Protein AF-A0ABD1FHQ9-F1 (afdb_monomer)

Radius of gyration: 30.84 Å; Cα contacts (8 Å, |Δi|>4): 33; chains: 1; bounding box: 65×73×72 Å

InterPro domains:
  IPR007146 Sas10/Utp3/C1D [PF04000] (11-90)
  IPR011082 Exosome-associated factor Rrp47/DNA strand repair C1D [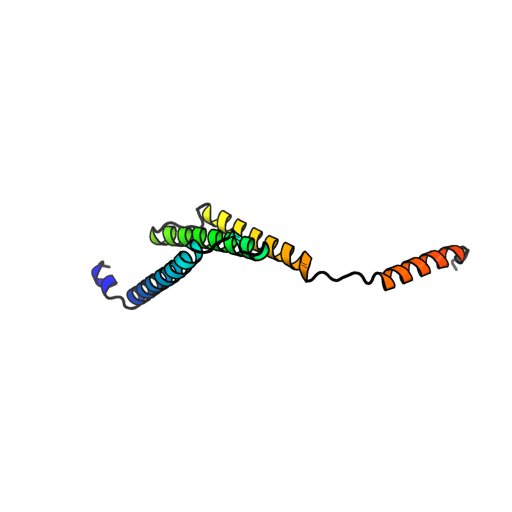PTHR15341] (10-129)

pLDDT: mean 87.15, std 12.51, range [53.62, 97.81]

Structure (mmCIF, N/CA/C/O backbone):
data_AF-A0ABD1FHQ9-F1
#
_entry.id   AF-A0ABD1FHQ9-F1
#
loop_
_atom_site.group_PDB
_atom_site.id
_atom_site.type_symbol
_atom_site.label_atom_id
_atom_site.label_alt_id
_atom_site.label_comp_id
_atom_site.label_asym_id
_atom_site.label_entity_id
_atom_site.label_seq_id
_atom_site.pdbx_PDB_ins_code
_atom_site.Cartn_x
_atom_site.Cartn_y
_atom_site.Cartn_z
_atom_site.occupancy
_atom_site.B_iso_or_equiv
_atom_site.auth_seq_id
_atom_site.auth_comp_id
_atom_site.auth_asym_id
_atom_site.auth_atom_id
_atom_site.pdbx_PDB_model_num
ATOM 1 N N . MET A 1 1 ? -23.651 -8.570 29.879 1.00 54.91 1 MET A N 1
ATOM 2 C CA . MET A 1 1 ? -22.590 -7.558 29.774 1.00 54.91 1 MET A CA 1
ATOM 3 C C . MET A 1 1 ? -23.250 -6.311 29.234 1.00 54.91 1 MET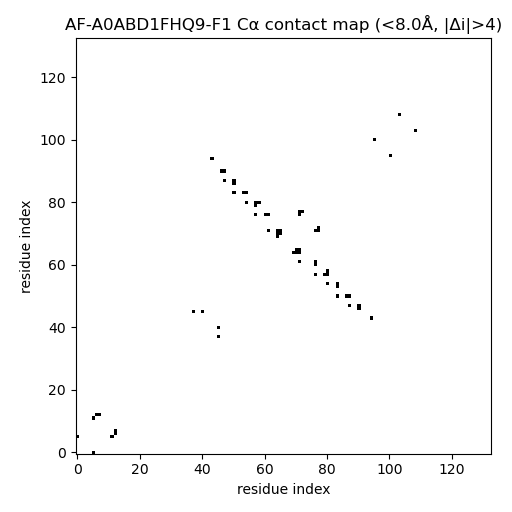 A C 1
ATOM 5 O O . MET A 1 1 ? -23.646 -6.291 28.071 1.00 54.91 1 MET A O 1
ATOM 9 N N . GLU A 1 2 ? -23.541 -5.364 30.117 1.00 62.31 2 GLU A N 1
ATOM 10 C CA . GLU A 1 2 ? -24.234 -4.131 29.739 1.00 62.31 2 GLU A CA 1
ATOM 11 C C . GLU A 1 2 ? -23.263 -3.210 28.990 1.00 62.31 2 GLU A C 1
ATOM 13 O O . GLU A 1 2 ? -22.081 -3.155 29.316 1.00 62.31 2 GLU A O 1
ATOM 18 N N . LEU A 1 3 ? -23.739 -2.464 27.986 1.00 67.62 3 LEU A N 1
ATOM 19 C CA . LEU A 1 3 ? -22.910 -1.532 27.195 1.00 67.62 3 LEU A CA 1
ATOM 20 C C . LEU A 1 3 ? -22.130 -0.521 28.064 1.00 67.62 3 LEU A C 1
ATOM 22 O O . LEU A 1 3 ? -21.064 -0.072 27.655 1.00 67.62 3 LEU A O 1
ATOM 26 N N . LYS A 1 4 ? -22.627 -0.224 29.273 1.00 67.81 4 LYS A N 1
ATOM 27 C CA . LYS A 1 4 ? -21.951 0.592 30.294 1.00 67.81 4 LYS A CA 1
ATOM 28 C C . LYS A 1 4 ? -20.688 -0.050 30.871 1.00 67.81 4 LYS A C 1
ATOM 30 O O . LYS A 1 4 ? -19.736 0.656 31.159 1.00 67.81 4 LYS A O 1
ATOM 35 N N . GLU A 1 5 ? -20.647 -1.372 31.013 1.00 70.94 5 GLU A N 1
ATOM 36 C CA . GLU A 1 5 ? -19.461 -2.080 31.520 1.00 70.94 5 GLU A CA 1
ATOM 37 C C . GLU A 1 5 ? -18.320 -2.061 30.489 1.00 70.94 5 GLU A C 1
ATOM 39 O O . GLU A 1 5 ? -17.148 -2.013 30.852 1.00 70.94 5 GLU A O 1
ATOM 44 N N . LEU A 1 6 ? -18.661 -2.039 29.192 1.00 71.88 6 LEU A N 1
ATOM 45 C CA . LEU A 1 6 ? -17.696 -1.860 28.100 1.00 71.88 6 LEU A CA 1
ATOM 46 C C . LEU A 1 6 ? -17.161 -0.428 28.012 1.00 71.88 6 LEU A C 1
ATOM 48 O O . LEU A 1 6 ? -16.054 -0.222 27.513 1.00 71.88 6 LEU A O 1
ATOM 52 N N . GLU A 1 7 ? -17.948 0.555 28.455 1.00 73.69 7 GLU A N 1
ATOM 53 C CA . GLU A 1 7 ? -17.568 1.964 28.407 1.00 73.69 7 GLU A CA 1
ATOM 54 C C . GLU A 1 7 ? -16.361 2.254 29.292 1.00 73.69 7 GLU A C 1
ATOM 56 O O . GLU A 1 7 ? -15.617 3.170 28.974 1.00 73.69 7 GLU A O 1
ATOM 61 N N . ASP A 1 8 ? -16.105 1.460 30.334 1.00 82.25 8 ASP A N 1
ATOM 62 C CA . ASP A 1 8 ? -14.956 1.627 31.229 1.00 82.25 8 ASP A CA 1
ATOM 63 C C . ASP A 1 8 ? -13.792 0.670 30.972 1.00 82.25 8 ASP A C 1
ATOM 65 O O . ASP A 1 8 ? -12.741 0.779 31.611 1.00 82.25 8 ASP A O 1
ATOM 69 N N . ASP A 1 9 ? -13.907 -0.193 29.965 1.00 91.88 9 ASP A N 1
ATOM 70 C CA . ASP A 1 9 ? -12.824 -1.089 29.583 1.00 91.88 9 ASP A CA 1
ATOM 71 C C . ASP A 1 9 ? -11.653 -0.299 28.968 1.00 91.88 9 ASP A C 1
ATOM 73 O O 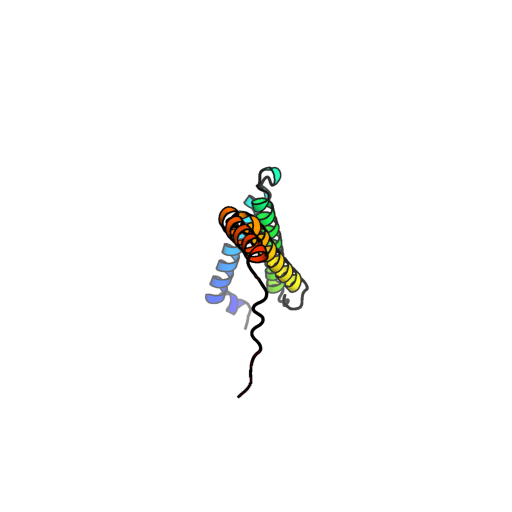. ASP A 1 9 ? -11.698 0.219 27.843 1.00 91.88 9 ASP A O 1
ATOM 77 N N . LYS A 1 10 ? -10.555 -0.230 29.725 1.00 91.44 10 LYS A N 1
ATOM 78 C CA . LYS A 1 10 ? -9.320 0.446 29.322 1.00 91.44 10 LYS A CA 1
ATOM 79 C C . LYS A 1 10 ? -8.731 -0.129 28.028 1.00 91.44 10 LYS A C 1
ATOM 81 O O . LYS A 1 10 ? -8.275 0.638 27.181 1.00 91.44 10 LYS A O 1
ATOM 86 N N . ALA A 1 11 ? -8.757 -1.448 27.845 1.00 91.81 11 ALA A N 1
ATOM 87 C CA . ALA A 1 11 ? -8.190 -2.092 26.665 1.00 91.81 11 ALA A CA 1
ATOM 88 C C . ALA A 1 11 ? -9.002 -1.769 25.401 1.00 91.81 11 ALA A C 1
ATOM 90 O O . ALA A 1 11 ? -8.434 -1.601 24.317 1.00 91.81 11 ALA A O 1
ATOM 91 N N . ILE A 1 12 ? -10.327 -1.644 25.526 1.00 90.19 12 ILE A N 1
ATOM 92 C CA . ILE A 1 12 ? -11.192 -1.204 24.424 1.00 90.19 12 ILE A CA 1
ATOM 93 C C . ILE A 1 12 ? -10.931 0.271 24.094 1.00 90.19 12 ILE A C 1
ATOM 95 O O . ILE A 1 12 ? -10.734 0.596 22.918 1.00 90.19 12 ILE A O 1
ATOM 99 N N . LYS A 1 13 ? -10.849 1.151 25.105 1.00 91.12 13 LYS A N 1
ATOM 100 C CA . LYS A 1 13 ? -10.523 2.579 24.916 1.00 91.12 13 LYS A CA 1
ATOM 101 C C . LYS A 1 13 ? -9.206 2.771 24.165 1.00 91.12 13 LYS A C 1
ATOM 103 O O . LYS A 1 13 ? -9.160 3.525 23.194 1.00 91.12 13 LYS A O 1
ATOM 108 N N . GLU A 1 14 ? -8.155 2.059 24.566 1.00 94.19 14 GLU A N 1
ATOM 109 C CA . GLU A 1 14 ? -6.839 2.138 23.921 1.00 94.19 14 GLU A CA 1
ATOM 110 C C . GLU A 1 14 ? -6.887 1.689 22.454 1.00 94.19 14 GLU A C 1
ATOM 112 O O . GLU A 1 14 ? -6.365 2.376 21.573 1.00 94.19 14 GLU A O 1
ATOM 117 N N . LYS A 1 15 ? -7.567 0.575 22.151 1.00 92.50 15 LYS A N 1
ATOM 118 C CA . LYS A 1 15 ? -7.732 0.104 20.765 1.00 92.50 15 LYS A CA 1
ATOM 119 C C . LYS A 1 15 ? -8.494 1.111 19.904 1.00 92.50 15 LYS A C 1
ATOM 121 O O . LYS A 1 15 ? -8.079 1.376 18.776 1.00 92.50 15 LYS A O 1
ATOM 126 N N . LEU A 1 16 ? -9.577 1.689 20.422 1.00 92.06 16 LEU A N 1
ATOM 127 C CA . LEU A 1 16 ? -10.362 2.700 19.709 1.00 92.06 16 LEU A CA 1
ATOM 128 C C . LEU A 1 16 ? -9.555 3.973 19.451 1.00 92.06 16 LEU A C 1
ATOM 130 O O . LEU A 1 16 ? -9.618 4.525 18.350 1.00 92.06 16 LEU A O 1
ATOM 134 N N . GLN A 1 17 ? -8.766 4.411 20.433 1.00 95.12 17 GLN A N 1
ATOM 135 C CA . GLN A 1 17 ? -7.892 5.567 20.279 1.00 95.12 17 GLN A CA 1
ATOM 136 C C . GLN A 1 17 ? -6.825 5.313 19.206 1.00 95.12 17 GLN A C 1
ATOM 138 O O . GLN A 1 17 ? -6.665 6.126 18.296 1.00 95.12 17 GLN A O 1
ATOM 143 N N . ASN A 1 18 ? -6.198 4.135 19.217 1.00 95.75 18 ASN A N 1
ATOM 144 C CA . ASN A 1 18 ? -5.233 3.736 18.191 1.00 95.75 18 ASN A CA 1
ATOM 145 C C . ASN A 1 18 ? -5.844 3.714 16.782 1.00 95.75 18 ASN A C 1
ATOM 147 O O . ASN A 1 18 ? -5.213 4.175 15.826 1.00 95.75 18 ASN A O 1
ATOM 151 N N . VAL A 1 19 ? -7.073 3.205 16.635 1.00 94.06 19 VAL A N 1
ATOM 152 C CA . VAL A 1 19 ? -7.789 3.219 15.349 1.00 94.06 19 VAL A CA 1
ATOM 153 C C . VAL A 1 19 ? -8.061 4.655 14.907 1.00 94.06 19 VAL A C 1
ATOM 155 O O . VAL A 1 19 ? -7.756 4.998 13.766 1.00 94.06 19 VAL A O 1
ATOM 158 N N . ARG A 1 20 ? -8.564 5.515 15.801 1.00 94.94 20 ARG A N 1
ATOM 159 C CA . ARG A 1 20 ? -8.828 6.931 15.507 1.00 94.94 20 ARG A CA 1
ATOM 160 C C . ARG A 1 20 ? -7.565 7.657 15.041 1.00 94.94 20 ARG A C 1
ATOM 162 O O . ARG A 1 20 ? -7.602 8.359 14.032 1.00 94.94 20 ARG A O 1
ATOM 169 N N . ASP A 1 21 ? -6.452 7.469 15.739 1.00 97.44 21 ASP A N 1
ATOM 170 C CA . ASP A 1 21 ? -5.189 8.124 15.392 1.00 97.44 21 ASP A CA 1
ATOM 171 C C . ASP A 1 21 ? -4.609 7.591 14.079 1.00 97.44 21 ASP A C 1
ATOM 173 O O . ASP A 1 21 ? -4.050 8.352 13.287 1.00 97.44 21 ASP A O 1
ATOM 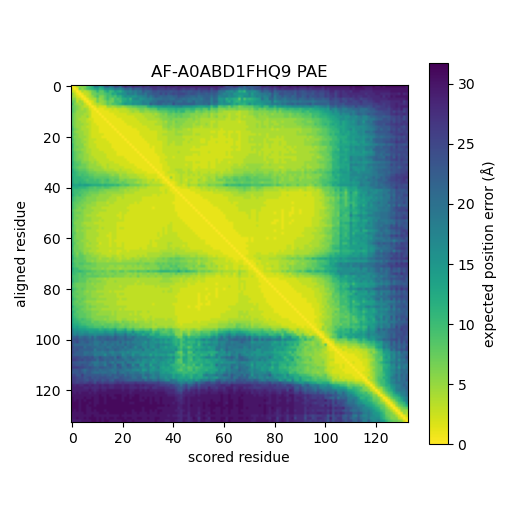177 N N . SER A 1 22 ? -4.790 6.299 13.803 1.00 95.69 22 SER A N 1
ATOM 178 C CA . SER A 1 22 ? -4.392 5.696 12.527 1.00 95.69 22 SER A CA 1
ATOM 179 C C . SER A 1 22 ? -5.215 6.241 11.359 1.00 95.69 22 SER A C 1
ATOM 181 O O . SER A 1 22 ? -4.642 6.586 10.328 1.00 95.69 22 SER A O 1
ATOM 183 N N . VAL A 1 23 ? -6.534 6.390 11.526 1.00 95.62 23 VAL A N 1
ATOM 184 C CA . VAL A 1 23 ? -7.416 6.979 10.504 1.00 95.62 23 VAL A CA 1
ATOM 185 C C . VAL A 1 23 ? -7.002 8.416 10.189 1.00 95.62 23 VAL A C 1
ATOM 187 O O . VAL A 1 23 ? -6.809 8.735 9.020 1.00 95.62 23 VAL A O 1
ATOM 190 N N . ARG A 1 24 ? -6.738 9.247 11.206 1.00 96.88 24 ARG A N 1
ATOM 191 C CA . ARG A 1 24 ? -6.250 10.628 11.010 1.00 96.88 24 ARG A CA 1
ATOM 192 C C . ARG A 1 24 ? -4.940 10.690 10.223 1.00 96.88 24 ARG A C 1
ATOM 194 O O . ARG A 1 24 ? -4.767 11.538 9.352 1.00 96.88 24 ARG A O 1
ATOM 201 N N . LYS A 1 25 ? -3.996 9.787 10.513 1.00 96.44 25 LYS A N 1
ATOM 202 C CA . LYS A 1 25 ? -2.731 9.698 9.763 1.00 96.44 25 LYS A CA 1
ATOM 203 C C . LYS A 1 25 ? -2.977 9.346 8.295 1.00 96.44 25 LYS A C 1
ATOM 205 O O . LYS A 1 25 ? -2.348 9.939 7.423 1.00 96.44 25 LYS A O 1
ATOM 210 N N . ILE A 1 26 ? -3.885 8.406 8.027 1.00 95.75 26 ILE A N 1
ATOM 211 C CA . ILE A 1 26 ? -4.241 8.010 6.661 1.00 95.75 26 ILE A CA 1
ATOM 212 C C . ILE A 1 26 ? -4.922 9.167 5.921 1.00 95.75 26 ILE A C 1
ATOM 214 O O . ILE A 1 26 ? -4.551 9.440 4.784 1.00 95.75 26 ILE A O 1
ATOM 218 N N . GLU A 1 27 ? -5.853 9.881 6.558 1.00 95.56 27 GLU A N 1
ATOM 219 C CA . GLU A 1 27 ? -6.505 11.065 5.979 1.00 95.56 27 GLU A CA 1
ATOM 220 C C . GLU A 1 27 ? -5.481 12.115 5.536 1.00 95.56 27 GLU A C 1
ATOM 222 O O . GLU A 1 27 ? -5.510 12.545 4.384 1.00 95.56 27 GLU A O 1
ATOM 227 N N . ASN A 1 28 ? -4.506 12.435 6.392 1.00 96.31 28 ASN A N 1
ATOM 228 C CA . ASN A 1 28 ? -3.434 13.374 6.051 1.00 96.31 28 ASN A CA 1
ATOM 229 C C . ASN A 1 28 ? -2.630 12.925 4.819 1.00 96.31 28 ASN A C 1
ATOM 231 O O . ASN A 1 28 ? -2.324 13.735 3.944 1.00 96.31 28 ASN A O 1
ATOM 235 N N . ILE A 1 29 ? -2.292 11.634 4.729 1.00 95.62 29 ILE A N 1
ATOM 236 C CA . ILE A 1 29 ? -1.565 11.081 3.575 1.00 95.62 29 ILE A CA 1
ATOM 237 C C . ILE A 1 29 ? -2.422 11.170 2.307 1.00 95.62 29 ILE A C 1
ATOM 239 O O . ILE A 1 29 ? -1.919 11.549 1.248 1.00 95.62 29 ILE A O 1
ATOM 243 N N . LEU A 1 30 ? -3.714 10.852 2.398 1.00 94.62 30 LEU A N 1
ATOM 244 C CA . LEU A 1 30 ? -4.628 10.921 1.259 1.00 94.62 30 LEU A CA 1
ATOM 245 C C . LEU A 1 30 ? -4.856 12.358 0.790 1.00 94.62 30 LEU A C 1
ATOM 247 O O . LEU A 1 30 ? -4.970 12.589 -0.410 1.00 94.62 30 LEU A O 1
ATOM 251 N N . ASP A 1 31 ? -4.881 13.329 1.695 1.00 95.38 31 ASP A N 1
ATOM 252 C CA . ASP A 1 31 ? -5.006 14.740 1.331 1.00 95.38 31 ASP A CA 1
ATOM 253 C C . ASP A 1 31 ? -3.770 15.278 0.613 1.00 95.38 31 ASP A C 1
ATOM 255 O O . ASP A 1 31 ? -3.898 16.125 -0.275 1.00 95.38 31 ASP A O 1
ATOM 259 N N . ILE A 1 32 ? -2.583 14.758 0.937 1.00 94.12 32 ILE A N 1
ATOM 260 C CA . ILE A 1 32 ? -1.375 14.997 0.142 1.00 94.12 32 ILE A CA 1
ATOM 261 C C . ILE A 1 32 ? -1.529 14.326 -1.226 1.00 94.12 32 ILE A C 1
ATOM 263 O O . ILE A 1 32 ? -1.357 14.990 -2.246 1.00 94.12 32 ILE A O 1
ATOM 267 N N . ALA A 1 33 ? -1.913 13.045 -1.260 1.00 93.25 33 ALA A N 1
ATOM 268 C CA . ALA A 1 33 ? -2.047 12.274 -2.496 1.00 93.25 33 ALA A CA 1
ATOM 269 C C . ALA A 1 33 ? -3.030 12.915 -3.494 1.00 93.25 33 ALA A C 1
ATOM 271 O O . ALA A 1 33 ? -2.724 13.008 -4.677 1.00 93.25 33 ALA A O 1
ATOM 272 N N . LYS A 1 34 ? -4.168 13.446 -3.028 1.00 92.12 34 LYS A N 1
ATOM 273 C CA . LYS A 1 34 ? -5.158 14.149 -3.870 1.00 92.12 34 LYS A CA 1
ATOM 274 C C . LYS A 1 34 ? -4.599 15.387 -4.578 1.00 92.12 34 LYS A C 1
ATOM 276 O O . LYS A 1 34 ? -5.131 15.786 -5.607 1.00 92.12 34 LYS A O 1
ATOM 281 N N . LYS A 1 35 ? -3.573 16.025 -4.009 1.00 93.62 35 LYS A N 1
ATOM 282 C CA . LYS A 1 35 ? -2.963 17.257 -4.534 1.00 93.62 35 LYS A CA 1
ATOM 283 C C . LYS A 1 35 ? -1.775 16.982 -5.457 1.00 93.62 35 LYS A C 1
ATOM 285 O O . LYS A 1 35 ? -1.220 17.925 -6.017 1.00 93.62 35 LYS A O 1
ATOM 290 N N . VAL A 1 36 ? -1.355 15.723 -5.591 1.00 92.62 36 VAL A N 1
ATOM 291 C CA . VAL A 1 36 ? -0.220 15.350 -6.437 1.00 92.62 36 VAL A CA 1
ATOM 292 C C . VAL A 1 36 ? -0.580 15.553 -7.905 1.00 92.62 36 VAL A C 1
ATOM 294 O O . VAL A 1 36 ? -1.527 14.971 -8.427 1.00 92.62 36 VAL A O 1
ATOM 297 N N . ASP A 1 37 ? 0.230 16.354 -8.589 1.00 92.19 37 ASP A N 1
ATOM 298 C CA . ASP A 1 37 ? 0.178 16.508 -10.038 1.00 92.19 37 ASP A CA 1
ATOM 299 C C . ASP A 1 37 ? 0.882 15.318 -10.707 1.00 92.19 37 ASP A C 1
ATOM 301 O O . ASP A 1 37 ? 2.108 15.283 -10.857 1.00 92.19 37 ASP A O 1
ATOM 305 N N . THR A 1 38 ? 0.094 14.320 -11.109 1.00 89.44 38 THR A N 1
ATOM 306 C CA . THR A 1 38 ? 0.595 13.079 -11.716 1.00 89.44 38 THR A CA 1
ATOM 307 C C . THR A 1 38 ? 1.225 13.295 -13.092 1.00 89.44 38 THR A C 1
ATOM 309 O O . THR A 1 38 ? 1.920 12.408 -13.594 1.00 89.44 38 THR A O 1
ATOM 312 N N . SER A 1 39 ? 1.046 14.461 -13.726 1.00 90.00 39 SER A N 1
ATOM 313 C CA . SER A 1 39 ? 1.664 14.756 -15.023 1.00 90.00 39 SER A CA 1
ATOM 314 C C . SER A 1 39 ? 3.191 14.833 -14.922 1.00 90.00 39 SER A C 1
ATOM 316 O O . SER A 1 39 ? 3.877 14.324 -15.812 1.00 90.00 39 SER A O 1
ATOM 318 N N . LYS A 1 40 ? 3.704 15.346 -13.795 1.00 92.06 40 LYS A N 1
ATOM 319 C CA . LYS A 1 40 ? 5.131 15.594 -13.521 1.00 92.06 40 LYS A CA 1
ATOM 320 C C . LYS A 1 40 ? 5.910 14.375 -13.030 1.00 92.06 40 LYS A C 1
ATOM 322 O O . LYS A 1 40 ? 7.134 14.424 -12.952 1.00 92.06 40 LYS A O 1
ATOM 327 N N . LEU A 1 41 ? 5.217 13.297 -12.678 1.00 92.88 41 LEU A N 1
ATOM 328 C CA . LEU A 1 41 ? 5.841 12.084 -12.161 1.00 92.88 41 LEU A CA 1
ATOM 329 C C . LEU A 1 41 ? 6.557 11.303 -13.271 1.00 92.88 41 LEU A C 1
ATOM 331 O O . LEU A 1 41 ? 6.110 11.275 -14.422 1.00 92.88 41 LEU A O 1
ATOM 335 N N . SER A 1 42 ? 7.646 10.615 -12.921 1.00 93.56 42 SER A N 1
ATOM 336 C CA . SER A 1 42 ? 8.256 9.640 -13.827 1.00 93.56 42 SER A CA 1
ATOM 337 C C . SER A 1 42 ? 7.291 8.474 -14.076 1.00 93.56 42 SER A C 1
ATOM 339 O O . SER A 1 42 ? 6.380 8.227 -13.289 1.00 93.56 42 SER A O 1
ATOM 341 N N . VAL A 1 43 ? 7.486 7.707 -15.152 1.00 92.31 43 VAL A N 1
ATOM 342 C CA . VAL A 1 43 ? 6.631 6.534 -15.434 1.00 92.31 43 VAL A CA 1
ATOM 343 C C . VAL A 1 43 ? 6.621 5.546 -14.263 1.00 92.31 43 VAL A C 1
ATOM 345 O O . VAL A 1 43 ? 5.578 4.985 -13.947 1.00 92.31 43 VAL A O 1
ATOM 348 N N . LYS A 1 44 ? 7.769 5.355 -13.604 1.00 92.69 44 LYS A N 1
ATOM 349 C CA . LYS A 1 44 ? 7.877 4.493 -12.426 1.00 92.69 44 LYS A CA 1
ATOM 350 C C . LYS A 1 44 ? 7.038 5.044 -11.272 1.00 92.69 44 LYS A C 1
ATOM 352 O O . LYS A 1 44 ? 6.236 4.307 -10.711 1.00 92.69 44 LYS A O 1
ATOM 357 N N . ASP A 1 45 ? 7.189 6.329 -10.964 1.00 94.19 45 ASP A N 1
ATOM 358 C CA . ASP A 1 45 ? 6.492 6.945 -9.832 1.00 94.19 45 ASP A CA 1
ATOM 359 C C . ASP A 1 45 ? 4.979 7.005 -10.062 1.00 94.19 45 ASP A C 1
ATOM 361 O O . ASP A 1 45 ? 4.223 6.841 -9.113 1.00 94.19 45 ASP A O 1
ATOM 365 N N . LYS A 1 46 ? 4.521 7.161 -11.315 1.00 95.19 46 LYS A N 1
ATOM 366 C CA . LYS A 1 46 ? 3.093 7.038 -11.660 1.00 95.19 46 LYS A CA 1
ATOM 367 C C . LYS A 1 46 ? 2.560 5.644 -11.346 1.00 95.19 46 LYS A C 1
ATOM 369 O O . LYS A 1 46 ? 1.540 5.525 -10.683 1.00 95.19 46 LYS A O 1
ATOM 374 N N . ILE A 1 47 ? 3.273 4.599 -11.774 1.00 95.50 47 ILE A N 1
ATOM 375 C CA . ILE A 1 47 ? 2.875 3.209 -11.509 1.00 95.50 47 ILE A CA 1
ATOM 376 C C . ILE A 1 47 ? 2.827 2.942 -9.999 1.00 95.50 47 ILE A C 1
ATOM 378 O O . ILE A 1 47 ? 1.850 2.376 -9.513 1.00 95.50 47 ILE A O 1
ATOM 382 N N . ASP A 1 48 ? 3.852 3.364 -9.256 1.00 95.06 48 ASP A N 1
ATOM 383 C CA . ASP A 1 48 ? 3.901 3.178 -7.802 1.00 95.06 48 ASP A CA 1
ATOM 384 C C . ASP A 1 48 ? 2.773 3.950 -7.097 1.00 95.06 48 ASP A C 1
ATOM 386 O O . ASP A 1 48 ? 2.140 3.420 -6.184 1.00 95.06 48 ASP A O 1
ATOM 390 N N . PHE A 1 49 ? 2.479 5.173 -7.545 1.00 95.94 49 PHE A N 1
ATOM 391 C CA . PHE A 1 49 ? 1.399 6.002 -7.014 1.00 95.94 49 PHE A CA 1
ATOM 392 C C . PHE A 1 49 ? 0.010 5.403 -7.282 1.00 95.94 49 PHE A C 1
ATOM 394 O O . PHE A 1 49 ? -0.804 5.305 -6.361 1.00 95.94 49 PHE A O 1
ATOM 401 N N . ASP A 1 50 ? -0.248 4.932 -8.503 1.00 95.31 50 ASP A N 1
ATOM 402 C CA . ASP A 1 50 ? -1.514 4.289 -8.869 1.00 95.31 50 ASP A CA 1
ATOM 403 C C . ASP A 1 50 ? -1.727 2.989 -8.075 1.00 95.31 50 ASP A C 1
ATOM 405 O O . ASP A 1 50 ? -2.816 2.739 -7.548 1.00 95.31 50 ASP A O 1
ATOM 409 N N . LEU A 1 51 ? -0.674 2.175 -7.924 1.00 96.94 51 LEU A N 1
ATOM 410 C CA . LEU A 1 51 ? -0.714 0.957 -7.109 1.00 96.94 51 LEU A CA 1
ATOM 411 C C . LEU A 1 51 ? -0.928 1.264 -5.626 1.00 96.94 51 LEU A C 1
ATOM 413 O O . LEU A 1 51 ? -1.686 0.553 -4.962 1.00 96.94 51 LEU A O 1
ATOM 417 N N . PHE A 1 52 ? -0.297 2.321 -5.110 1.00 95.56 52 PHE A N 1
ATOM 418 C CA . PHE A 1 52 ? -0.506 2.799 -3.747 1.00 95.56 52 PHE A CA 1
ATOM 419 C C . PHE A 1 52 ? -1.968 3.194 -3.513 1.00 95.56 52 PHE A C 1
ATO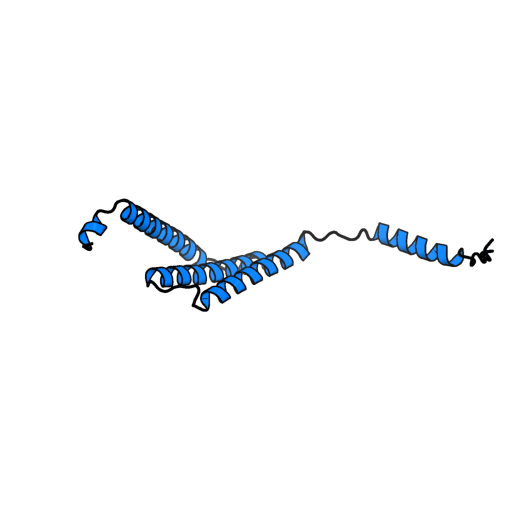M 421 O O . PHE A 1 52 ? -2.578 2.706 -2.561 1.00 95.56 52 PHE A O 1
ATOM 428 N N . LEU A 1 53 ? -2.555 4.015 -4.391 1.00 95.75 53 LEU A N 1
ATOM 429 C CA . LEU A 1 53 ? -3.951 4.443 -4.270 1.00 95.75 53 LEU A CA 1
ATOM 430 C C . LEU A 1 53 ? -4.921 3.263 -4.359 1.00 95.75 53 LEU A C 1
ATOM 432 O O . LEU A 1 53 ? -5.816 3.140 -3.520 1.00 95.75 53 LEU A O 1
ATOM 436 N N . ALA A 1 54 ? -4.723 2.364 -5.327 1.00 96.56 54 ALA A N 1
ATOM 437 C CA . ALA A 1 54 ? -5.546 1.168 -5.466 1.00 96.56 54 ALA A CA 1
ATOM 438 C C . ALA A 1 54 ? -5.477 0.289 -4.206 1.00 96.56 54 ALA A C 1
ATOM 440 O O . ALA A 1 54 ? -6.511 -0.159 -3.702 1.00 96.56 54 ALA A O 1
ATOM 441 N N . TYR A 1 55 ? -4.275 0.070 -3.662 1.00 96.50 55 TYR A N 1
ATOM 442 C CA . TYR A 1 55 ? -4.083 -0.709 -2.441 1.00 96.50 55 TYR A CA 1
ATOM 443 C C . TYR A 1 55 ? -4.725 -0.043 -1.222 1.00 96.50 55 TYR A C 1
ATOM 445 O O . TYR A 1 55 ? -5.414 -0.713 -0.448 1.00 96.50 55 TYR A O 1
ATOM 453 N N . ALA A 1 56 ? -4.530 1.267 -1.058 1.00 95.44 56 ALA A N 1
ATOM 454 C CA . ALA A 1 56 ? -5.081 2.036 0.051 1.00 95.44 56 ALA A CA 1
ATOM 455 C C . ALA A 1 56 ? -6.615 1.996 0.051 1.00 95.44 56 ALA A C 1
ATOM 457 O O . ALA A 1 56 ? -7.211 1.667 1.073 1.00 95.44 56 ALA A O 1
ATOM 458 N N . LEU A 1 57 ? -7.256 2.242 -1.097 1.00 95.12 57 LEU A N 1
ATOM 459 C CA . LEU A 1 57 ? -8.717 2.206 -1.226 1.00 95.12 57 LEU A CA 1
ATOM 460 C C . LEU A 1 57 ? -9.298 0.830 -0.878 1.00 95.12 57 LEU A C 1
ATOM 462 O O . LEU A 1 57 ? -10.231 0.740 -0.080 1.00 95.12 57 LEU A O 1
ATOM 466 N N . ASN A 1 58 ? -8.721 -0.249 -1.415 1.00 96.25 58 ASN A N 1
ATOM 467 C CA . ASN A 1 58 ? -9.195 -1.607 -1.129 1.00 96.25 58 ASN A CA 1
ATOM 468 C C . ASN A 1 58 ? -8.953 -2.006 0.334 1.00 96.25 58 ASN A C 1
ATOM 470 O O . ASN A 1 58 ? -9.801 -2.648 0.951 1.00 96.25 58 ASN A O 1
ATOM 474 N N . SER A 1 59 ? -7.832 -1.583 0.922 1.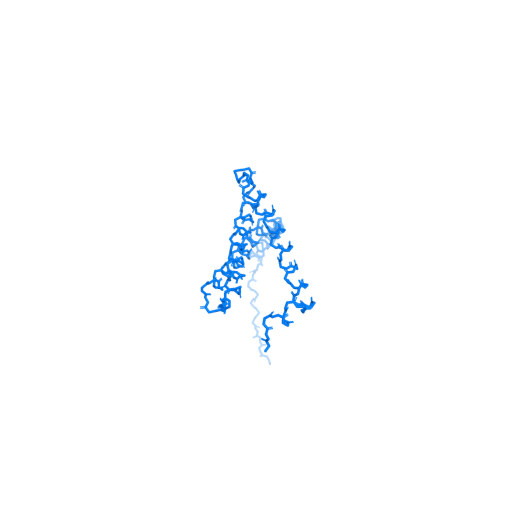00 95.06 59 SER A N 1
ATOM 475 C CA . SER A 1 59 ? -7.531 -1.833 2.336 1.00 95.06 59 SER A CA 1
ATOM 476 C C . SER A 1 59 ? -8.475 -1.063 3.267 1.00 95.06 59 SER A C 1
ATOM 478 O O . SER A 1 59 ? -8.935 -1.605 4.271 1.00 95.06 59 SER A O 1
ATOM 480 N N . LEU A 1 60 ? -8.825 0.179 2.927 1.00 95.00 60 LEU A N 1
ATOM 481 C CA . LEU A 1 60 ? -9.815 0.961 3.670 1.00 95.00 60 LEU A CA 1
ATOM 482 C C . LEU A 1 60 ? -11.212 0.352 3.563 1.00 95.00 60 LEU A C 1
ATOM 484 O O . LEU A 1 60 ? -11.926 0.282 4.562 1.00 95.00 60 LEU A O 1
ATOM 488 N N . PHE A 1 61 ? -11.584 -0.154 2.386 1.00 95.19 61 PHE A N 1
ATOM 489 C CA . PHE A 1 61 ? -12.838 -0.881 2.213 1.00 95.19 61 PHE A CA 1
ATOM 490 C C . PHE A 1 61 ? -12.868 -2.175 3.044 1.00 95.19 61 PHE A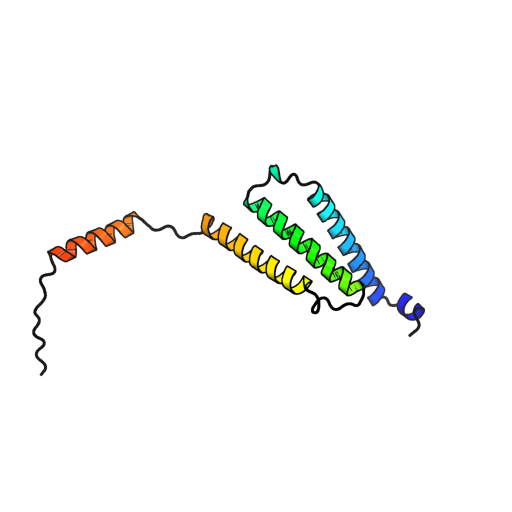 C 1
ATOM 492 O O . PHE A 1 61 ? -13.858 -2.463 3.716 1.00 95.19 61 PHE A O 1
ATOM 499 N N . TRP A 1 62 ? -11.754 -2.911 3.095 1.00 95.31 62 TRP A N 1
ATOM 500 C CA . TRP A 1 62 ? -11.596 -4.065 3.984 1.00 95.31 62 TRP A CA 1
ATOM 501 C C . TRP A 1 62 ? -11.812 -3.683 5.454 1.00 95.31 62 TRP A C 1
ATOM 503 O O . TRP A 1 62 ? -12.560 -4.352 6.168 1.00 95.31 62 TRP A O 1
ATOM 513 N N . MET A 1 63 ? -11.193 -2.590 5.914 1.00 94.00 63 MET A N 1
ATOM 514 C CA . MET A 1 63 ? -11.392 -2.074 7.273 1.00 94.00 63 MET A CA 1
ATOM 515 C C . MET A 1 63 ? -12.853 -1.688 7.526 1.00 94.00 63 MET A C 1
ATOM 517 O O . MET A 1 63 ? -13.397 -2.042 8.568 1.00 94.00 63 MET A O 1
ATOM 521 N N . TYR A 1 64 ? -13.503 -1.018 6.574 1.00 94.44 64 TYR A N 1
ATOM 522 C CA . TYR A 1 64 ? -14.916 -0.649 6.660 1.00 94.44 64 TYR A CA 1
ATOM 523 C C . TYR A 1 64 ? -15.832 -1.868 6.834 1.00 94.44 64 TYR A C 1
ATOM 525 O O . TYR A 1 64 ? -16.716 -1.866 7.686 1.00 94.44 64 TYR A O 1
ATOM 533 N N . MET A 1 65 ? -15.602 -2.953 6.098 1.00 95.12 65 MET A N 1
ATOM 534 C CA . MET A 1 65 ? -16.395 -4.172 6.288 1.00 95.12 65 MET A CA 1
ATOM 535 C C . MET A 1 65 ? -16.213 -4.767 7.685 1.00 95.12 65 MET A C 1
ATOM 537 O O . MET A 1 65 ? -17.193 -5.152 8.326 1.00 95.12 65 MET A O 1
ATOM 541 N N . ARG A 1 66 ? -14.980 -4.760 8.209 1.00 92.56 66 ARG A N 1
ATOM 542 C CA . ARG A 1 66 ? -14.701 -5.222 9.578 1.00 92.56 66 ARG A CA 1
ATOM 543 C C . ARG A 1 66 ? -15.431 -4.383 10.626 1.00 92.56 66 ARG A C 1
ATOM 545 O O . ARG A 1 66 ? -15.907 -4.952 11.603 1.00 92.56 66 ARG A O 1
ATOM 552 N N . THR A 1 67 ? -15.566 -3.067 10.435 1.00 91.94 67 THR A N 1
ATOM 553 C CA . THR A 1 67 ? -16.329 -2.214 11.371 1.00 91.94 67 THR A CA 1
ATOM 554 C C . THR A 1 67 ? -17.834 -2.457 11.297 1.00 91.94 67 THR A C 1
ATOM 556 O O . THR A 1 67 ? -18.535 -2.234 12.280 1.00 91.94 67 THR A O 1
ATOM 559 N N . LYS A 1 68 ? -18.337 -2.968 10.167 1.00 93.75 68 LYS A N 1
ATOM 560 C CA . LYS A 1 68 ? -19.722 -3.439 10.010 1.00 93.75 68 LYS A CA 1
ATOM 561 C C . LYS A 1 68 ? -19.947 -4.872 10.500 1.00 93.75 68 LYS A C 1
ATOM 563 O O . LYS A 1 68 ? -21.067 -5.364 10.400 1.00 93.75 68 LYS A O 1
ATOM 568 N N . GLY A 1 69 ? -18.914 -5.543 11.013 1.00 92.75 69 GLY A N 1
ATOM 569 C CA . GLY A 1 69 ? -18.993 -6.941 11.441 1.00 92.75 69 GLY A CA 1
ATOM 570 C C . GLY A 1 69 ? -19.084 -7.942 10.284 1.00 92.75 69 GLY A C 1
ATOM 571 O O . GLY A 1 69 ? -19.397 -9.105 10.515 1.00 92.75 69 GLY A O 1
ATOM 572 N N . GLN A 1 70 ? -18.815 -7.512 9.049 1.00 93.94 70 GLN A N 1
ATOM 573 C CA . GLN A 1 70 ? -18.772 -8.387 7.879 1.00 93.94 70 GLN A CA 1
ATOM 574 C C . GLN A 1 70 ? -17.370 -8.986 7.735 1.00 93.94 70 GLN A C 1
ATOM 576 O O . GLN A 1 70 ? -16.374 -8.302 7.991 1.00 93.94 70 GLN A O 1
ATOM 581 N N . ASP A 1 71 ? -17.279 -10.254 7.324 1.00 92.06 71 ASP A N 1
ATOM 582 C CA . ASP A 1 71 ? -15.995 -10.897 7.040 1.00 92.06 71 ASP A CA 1
ATOM 583 C C . ASP A 1 71 ? -15.518 -10.552 5.618 1.00 92.06 71 ASP A C 1
ATOM 585 O O . ASP A 1 71 ? -16.112 -11.022 4.644 1.00 92.06 71 ASP A O 1
ATOM 589 N N . PRO A 1 72 ? -14.427 -9.782 5.463 1.00 90.31 72 PRO A N 1
ATOM 590 C CA . PRO A 1 72 ? -13.907 -9.404 4.154 1.00 90.31 72 PRO A CA 1
ATOM 591 C C . PRO A 1 72 ? -13.397 -10.580 3.324 1.00 90.31 72 PRO A C 1
ATOM 593 O O . PRO A 1 72 ? -13.242 -10.446 2.115 1.00 90.31 72 PRO A O 1
ATOM 596 N N . ASN A 1 73 ? -13.105 -11.723 3.956 1.00 89.62 73 ASN A N 1
ATOM 597 C CA . ASN A 1 73 ? -12.621 -12.902 3.242 1.00 89.62 73 ASN A CA 1
ATOM 598 C C . ASN A 1 73 ? -13.678 -13.523 2.327 1.00 89.62 73 ASN A C 1
ATOM 600 O O . ASN A 1 73 ? -13.307 -14.211 1.379 1.00 89.62 73 ASN A O 1
ATOM 604 N N . ASN A 1 74 ? -14.956 -13.267 2.611 1.00 90.31 74 ASN A N 1
ATOM 605 C CA . ASN A 1 74 ? -16.092 -13.738 1.823 1.00 90.31 74 ASN A CA 1
ATOM 606 C C . ASN A 1 74 ? -16.526 -12.716 0.758 1.00 90.31 74 ASN A C 1
ATOM 608 O O . ASN A 1 74 ? -17.565 -12.894 0.131 1.00 90.31 74 ASN A O 1
ATOM 612 N N . HIS A 1 75 ? -15.763 -11.635 0.577 1.00 92.25 75 HIS A N 1
ATOM 613 C CA . HIS A 1 75 ? -16.044 -10.572 -0.380 1.00 92.25 75 HIS A CA 1
ATOM 614 C C . HIS A 1 75 ? -14.915 -10.478 -1.415 1.00 92.25 75 HIS A C 1
ATOM 616 O O . HIS A 1 75 ? -13.734 -10.612 -1.089 1.00 92.25 75 HIS A O 1
ATOM 622 N N . ASP A 1 76 ? -15.266 -10.099 -2.644 1.00 93.12 76 ASP A N 1
ATOM 623 C CA . ASP A 1 76 ? -14.360 -9.901 -3.788 1.00 93.12 76 ASP A CA 1
ATOM 624 C C . ASP A 1 76 ? -13.177 -8.947 -3.531 1.00 93.12 76 ASP A C 1
ATOM 626 O O . ASP A 1 76 ? -12.223 -8.907 -4.309 1.00 93.12 76 ASP A O 1
ATOM 630 N N . VAL A 1 77 ? -13.192 -8.167 -2.440 1.00 93.81 77 VAL A N 1
ATOM 631 C CA . VAL A 1 77 ? -12.077 -7.276 -2.083 1.00 93.81 77 VAL A CA 1
ATOM 632 C C . VAL A 1 77 ? -10.789 -8.070 -1.861 1.00 93.81 77 VAL A C 1
ATOM 634 O O . VAL A 1 77 ? -9.696 -7.562 -2.109 1.00 93.81 77 VAL A O 1
ATOM 637 N N . LYS A 1 78 ? -10.901 -9.327 -1.415 1.00 93.44 78 LYS A N 1
ATOM 638 C CA . LYS A 1 78 ? -9.758 -10.217 -1.212 1.00 93.44 78 LYS A CA 1
ATOM 639 C C . LYS A 1 78 ? -9.039 -10.477 -2.524 1.00 93.44 78 LYS A C 1
ATOM 641 O O . LYS A 1 78 ? -7.816 -10.340 -2.590 1.00 93.44 78 LYS A O 1
ATOM 646 N N . ASP A 1 79 ? -9.806 -10.758 -3.567 1.00 95.19 79 ASP A N 1
ATOM 647 C CA . ASP A 1 79 ? -9.276 -11.007 -4.899 1.00 95.19 79 ASP A CA 1
ATOM 648 C C . ASP A 1 79 ? -8.724 -9.720 -5.515 1.00 95.19 79 ASP A C 1
ATOM 650 O O . ASP A 1 79 ? -7.667 -9.748 -6.145 1.00 95.19 79 ASP A O 1
ATOM 654 N N . GLN A 1 80 ? -9.350 -8.562 -5.255 1.00 95.38 80 GLN A N 1
ATOM 655 C CA . GLN A 1 80 ? -8.789 -7.269 -5.669 1.00 95.38 80 GLN A CA 1
ATOM 656 C C . GLN A 1 80 ? -7.446 -6.976 -4.991 1.00 95.38 80 GLN A C 1
ATOM 658 O O . GLN A 1 80 ? -6.497 -6.563 -5.659 1.00 95.38 80 GLN A O 1
ATOM 663 N N . LEU A 1 81 ? -7.316 -7.233 -3.687 1.00 95.75 81 LEU A N 1
ATOM 664 C CA . LEU A 1 81 ? -6.047 -7.072 -2.975 1.00 95.75 81 LEU A CA 1
ATOM 665 C C . LEU A 1 81 ? -4.974 -8.026 -3.504 1.00 95.75 81 LEU A C 1
ATOM 667 O O . LEU A 1 81 ? -3.822 -7.616 -3.654 1.00 95.75 81 LEU A O 1
ATOM 671 N N . GLN A 1 82 ? -5.332 -9.275 -3.814 1.00 96.00 82 GLN A N 1
ATOM 672 C CA . GLN A 1 82 ? -4.394 -10.223 -4.412 1.00 96.00 82 GLN A CA 1
ATOM 673 C C . GLN A 1 82 ? -3.948 -9.760 -5.802 1.00 96.00 82 GLN A C 1
ATOM 675 O O . GLN A 1 82 ? -2.753 -9.695 -6.083 1.00 96.00 82 GLN A O 1
ATOM 680 N N . ARG A 1 83 ? -4.894 -9.320 -6.632 1.00 97.25 83 ARG A N 1
ATOM 681 C CA . ARG A 1 83 ? -4.618 -8.758 -7.953 1.00 97.25 83 ARG A CA 1
ATOM 682 C C . ARG A 1 83 ? -3.672 -7.557 -7.877 1.00 97.25 83 ARG A C 1
ATOM 684 O O . ARG A 1 83 ? -2.736 -7.469 -8.668 1.00 97.25 83 ARG A O 1
ATOM 691 N N . ILE A 1 84 ? -3.872 -6.649 -6.921 1.00 97.19 84 ILE A N 1
ATOM 692 C CA . ILE A 1 84 ? -2.986 -5.493 -6.711 1.00 97.19 84 ILE A CA 1
ATOM 693 C C . ILE A 1 84 ? -1.569 -5.945 -6.334 1.00 97.19 84 ILE A C 1
ATOM 695 O O . ILE A 1 84 ? -0.604 -5.434 -6.905 1.00 97.19 84 ILE A O 1
ATOM 699 N N . LYS A 1 85 ? -1.422 -6.934 -5.441 1.00 95.94 85 LYS A N 1
ATOM 700 C CA . LYS A 1 85 ? -0.108 -7.511 -5.098 1.00 95.94 85 LYS A CA 1
ATOM 701 C C . LYS A 1 85 ? 0.590 -8.093 -6.326 1.00 95.94 85 LYS A C 1
ATOM 703 O O . LYS A 1 85 ? 1.777 -7.840 -6.529 1.00 95.94 85 LYS A O 1
ATOM 708 N N . ASP A 1 86 ? -0.140 -8.806 -7.178 1.00 97.81 86 ASP A N 1
ATOM 709 C CA . ASP A 1 86 ? 0.419 -9.361 -8.411 1.00 97.81 86 ASP A CA 1
ATOM 710 C C . ASP A 1 86 ? 0.911 -8.249 -9.351 1.00 97.81 86 ASP A C 1
ATOM 712 O O . ASP A 1 86 ? 1.973 -8.372 -9.970 1.00 97.81 86 ASP A O 1
ATOM 716 N N . TYR A 1 87 ? 0.185 -7.129 -9.442 1.00 97.56 87 TYR A N 1
ATOM 717 C CA . TYR A 1 87 ? 0.641 -5.968 -10.208 1.00 97.56 87 TYR A CA 1
ATOM 718 C C . TYR A 1 87 ? 1.853 -5.271 -9.585 1.00 97.56 87 TYR A C 1
ATOM 720 O O . TYR A 1 87 ? 2.736 -4.861 -10.335 1.00 97.56 87 TYR A O 1
ATOM 728 N N . MET A 1 88 ? 1.965 -5.196 -8.256 1.00 97.06 88 MET A N 1
ATOM 729 C CA . MET A 1 88 ? 3.176 -4.692 -7.591 1.00 97.06 88 MET A CA 1
ATOM 730 C C . MET A 1 88 ? 4.402 -5.546 -7.935 1.00 97.06 88 MET A C 1
ATOM 732 O O . MET A 1 88 ? 5.467 -5.014 -8.252 1.00 97.06 88 MET A O 1
ATOM 736 N N . VAL A 1 89 ? 4.250 -6.875 -7.961 1.00 96.94 89 VAL A N 1
ATOM 737 C CA . VAL A 1 89 ? 5.321 -7.788 -8.391 1.00 96.94 89 VAL A CA 1
ATOM 738 C C . VAL A 1 89 ? 5.686 -7.551 -9.858 1.00 96.94 89 VAL A C 1
ATOM 740 O O . VAL A 1 89 ? 6.869 -7.452 -10.187 1.00 96.94 89 VAL A O 1
ATOM 743 N N . LYS A 1 90 ? 4.696 -7.404 -10.745 1.00 95.75 90 LYS A N 1
ATOM 744 C CA . LYS A 1 90 ? 4.932 -7.105 -12.169 1.00 95.75 90 LYS A CA 1
ATOM 745 C C . LYS A 1 90 ? 5.628 -5.759 -12.373 1.00 95.75 90 LYS A C 1
ATOM 747 O O . LYS A 1 90 ? 6.554 -5.682 -13.178 1.00 95.75 90 LYS A O 1
ATOM 752 N N . ALA A 1 91 ? 5.222 -4.722 -11.642 1.00 94.62 91 ALA A N 1
ATOM 753 C CA . ALA A 1 91 ? 5.845 -3.402 -11.688 1.00 94.62 91 ALA A CA 1
ATOM 754 C C . ALA A 1 91 ? 7.319 -3.476 -11.271 1.00 94.62 91 ALA A C 1
ATOM 756 O O . ALA A 1 91 ? 8.192 -2.993 -11.996 1.00 94.62 91 ALA A O 1
ATOM 757 N N . LYS A 1 92 ? 7.610 -4.188 -10.175 1.00 93.12 92 LYS A N 1
ATOM 758 C CA . LYS A 1 92 ? 8.980 -4.447 -9.723 1.00 93.12 92 LYS A CA 1
ATOM 759 C C . LYS A 1 92 ? 9.803 -5.185 -10.781 1.00 93.12 92 LYS A C 1
ATOM 761 O O . LYS A 1 92 ? 10.881 -4.731 -11.145 1.00 93.12 92 LYS A O 1
ATOM 766 N N . GLN A 1 93 ? 9.279 -6.271 -11.347 1.00 92.50 93 GLN A N 1
ATOM 767 C CA . GLN A 1 93 ? 9.969 -7.014 -12.407 1.00 92.50 93 GLN A CA 1
ATOM 768 C C . GLN A 1 93 ? 10.231 -6.153 -13.650 1.00 92.50 93 GLN A C 1
ATOM 770 O O . GLN A 1 93 ? 11.296 -6.256 -14.257 1.00 92.50 93 GLN A O 1
ATOM 775 N N . ALA A 1 94 ? 9.277 -5.308 -14.047 1.00 90.62 94 ALA A N 1
ATOM 776 C CA . ALA A 1 94 ? 9.433 -4.407 -15.185 1.00 90.62 94 ALA A CA 1
ATOM 777 C C . ALA A 1 94 ? 10.522 -3.352 -14.940 1.00 90.62 94 ALA A C 1
ATOM 779 O O . ALA A 1 94 ? 11.274 -3.028 -15.861 1.00 90.62 94 ALA A O 1
ATOM 780 N N . HIS A 1 95 ? 10.626 -2.850 -13.710 1.00 89.06 95 HIS A N 1
ATOM 781 C CA . HIS A 1 95 ? 11.699 -1.958 -13.291 1.00 89.06 95 HIS A CA 1
ATOM 782 C C . HIS A 1 95 ? 13.060 -2.674 -13.279 1.00 89.06 95 HIS A C 1
ATOM 784 O O . HIS A 1 95 ? 14.004 -2.228 -13.928 1.00 89.06 95 HIS A O 1
ATOM 790 N N . ASP A 1 96 ? 13.153 -3.832 -12.627 1.00 88.12 96 ASP A N 1
ATOM 791 C CA . ASP A 1 96 ? 14.411 -4.570 -12.461 1.00 88.12 96 ASP A CA 1
ATOM 792 C C . ASP A 1 96 ? 14.976 -5.054 -13.802 1.00 88.12 96 ASP A C 1
ATOM 794 O O . ASP A 1 96 ? 16.184 -4.981 -14.034 1.00 88.12 96 ASP A O 1
ATOM 798 N N . ARG A 1 97 ? 14.106 -5.457 -14.740 1.00 83.69 97 ARG A N 1
ATOM 799 C CA . ARG A 1 97 ? 14.496 -5.784 -16.123 1.00 83.69 97 ARG A CA 1
ATOM 800 C C . ARG A 1 97 ? 15.195 -4.628 -16.840 1.00 83.69 97 ARG A C 1
ATOM 802 O O . ARG A 1 97 ? 16.017 -4.888 -17.716 1.00 83.69 97 ARG A O 1
ATOM 809 N N . LYS A 1 98 ? 14.856 -3.380 -16.507 1.00 78.69 98 LYS A N 1
ATOM 810 C CA . LYS A 1 98 ? 15.461 -2.182 -17.106 1.00 78.69 98 LYS A CA 1
ATOM 811 C C . LYS A 1 98 ? 16.750 -1.758 -16.401 1.00 78.69 98 LYS A C 1
ATOM 813 O O . LYS A 1 98 ? 17.610 -1.188 -17.062 1.00 78.69 98 LYS A O 1
ATOM 818 N N . THR A 1 99 ? 16.894 -2.054 -15.109 1.00 77.69 99 THR A N 1
ATOM 819 C CA . THR A 1 99 ? 17.950 -1.458 -14.271 1.00 77.69 99 THR A CA 1
ATOM 820 C C . THR A 1 99 ? 19.047 -2.442 -13.845 1.00 77.69 99 THR A C 1
ATOM 822 O O . THR A 1 99 ? 20.209 -2.061 -13.796 1.00 77.69 99 THR A O 1
ATOM 825 N N . ILE A 1 100 ? 18.715 -3.704 -13.547 1.00 75.00 100 ILE A N 1
ATOM 826 C CA . ILE A 1 100 ? 19.614 -4.656 -12.848 1.00 75.00 100 ILE A CA 1
ATOM 827 C C . ILE A 1 100 ? 20.067 -5.802 -13.775 1.00 75.00 100 ILE A C 1
ATOM 829 O O . ILE A 1 100 ? 20.750 -6.740 -13.367 1.00 75.00 100 ILE A O 1
ATOM 833 N N . ARG A 1 101 ? 19.690 -5.768 -15.057 1.00 71.00 101 ARG A N 1
ATOM 834 C CA . ARG A 1 101 ? 19.959 -6.879 -15.976 1.00 71.00 101 ARG A CA 1
ATOM 835 C C . ARG A 1 101 ? 21.475 -7.113 -16.142 1.00 71.00 101 ARG A C 1
ATOM 837 O O . ARG A 1 101 ? 22.168 -6.177 -16.541 1.00 71.00 101 ARG A O 1
ATOM 844 N N . PRO A 1 102 ? 21.978 -8.354 -15.963 1.00 74.25 102 PRO A N 1
ATOM 845 C CA . PRO A 1 102 ? 23.349 -8.684 -16.330 1.00 74.25 102 PRO A CA 1
ATOM 846 C C . PRO A 1 102 ? 23.534 -8.451 -17.831 1.00 74.25 102 PRO A C 1
ATOM 848 O O . PRO A 1 102 ? 22.799 -8.989 -18.668 1.00 74.25 102 PRO A O 1
ATOM 851 N N . THR A 1 103 ? 24.482 -7.586 -18.170 1.00 78.88 103 THR A N 1
ATOM 852 C CA . THR A 1 103 ? 24.826 -7.282 -19.553 1.00 78.88 103 THR A CA 1
ATOM 853 C C . THR A 1 103 ? 25.711 -8.395 -20.099 1.00 78.88 103 THR A C 1
ATOM 855 O O . THR A 1 103 ? 26.603 -8.899 -19.422 1.00 78.88 103 THR A O 1
ATOM 858 N N . LEU A 1 104 ? 25.443 -8.819 -21.335 1.00 83.50 104 LEU A N 1
ATOM 859 C CA . LEU A 1 104 ? 26.325 -9.759 -22.015 1.00 83.50 104 LEU A CA 1
ATOM 860 C C . LEU A 1 104 ? 27.636 -9.038 -22.348 1.00 83.50 104 LEU A C 1
ATOM 862 O O . LEU A 1 104 ? 27.607 -7.993 -23.006 1.00 83.50 104 LEU A O 1
ATOM 866 N N . ASP A 1 105 ? 28.769 -9.620 -21.955 1.00 88.19 105 ASP A N 1
ATOM 867 C CA . ASP A 1 105 ? 30.084 -9.214 -22.451 1.00 88.19 105 ASP A CA 1
ATOM 868 C C . ASP A 1 105 ? 30.178 -9.593 -23.939 1.00 88.19 105 ASP A C 1
ATOM 870 O O . ASP A 1 105 ? 30.512 -10.721 -24.316 1.00 88.19 105 ASP A O 1
ATOM 874 N N . LYS A 1 106 ? 29.790 -8.643 -24.801 1.00 92.69 106 LYS A N 1
ATOM 875 C CA . LYS A 1 106 ? 29.818 -8.806 -26.261 1.00 92.69 106 LYS A CA 1
ATOM 876 C C . LYS A 1 106 ? 31.227 -9.171 -26.761 1.00 92.69 106 LYS A C 1
ATOM 878 O O . LYS A 1 106 ? 31.311 -10.078 -27.591 1.00 92.69 106 LYS A O 1
ATOM 883 N N . PRO A 1 107 ? 32.320 -8.535 -26.281 1.00 90.75 107 PRO A N 1
ATOM 884 C CA . PRO A 1 107 ? 33.680 -8.977 -26.587 1.00 90.75 107 PRO A CA 1
ATOM 885 C C . PRO A 1 107 ? 33.951 -10.452 -26.268 1.00 90.75 107 PRO A C 1
ATOM 887 O O . PRO A 1 107 ? 34.451 -11.173 -27.134 1.00 90.75 107 PRO A O 1
ATOM 890 N N . ALA A 1 108 ? 33.619 -10.920 -25.063 1.00 91.62 108 ALA A N 1
ATOM 891 C CA . ALA A 1 108 ? 33.844 -12.311 -24.669 1.00 91.62 108 ALA A CA 1
ATOM 892 C C . ALA A 1 108 ? 33.021 -13.284 -25.527 1.00 91.62 108 ALA A C 1
ATOM 894 O O . ALA A 1 108 ? 33.565 -14.258 -26.048 1.00 91.62 108 ALA A O 1
ATOM 895 N N . ALA A 1 109 ? 31.742 -12.976 -25.767 1.00 91.75 109 ALA A N 1
ATOM 896 C CA . ALA A 1 109 ? 30.889 -13.743 -26.676 1.00 91.75 109 ALA A CA 1
ATOM 897 C C . ALA A 1 109 ? 31.490 -13.835 -28.091 1.00 91.75 109 ALA A C 1
ATOM 899 O O . ALA A 1 109 ? 31.523 -14.911 -28.684 1.00 91.75 109 ALA A O 1
ATOM 900 N N . GLY A 1 110 ? 32.043 -12.732 -28.606 1.00 92.38 110 GLY A N 1
ATOM 901 C CA . GLY A 1 110 ? 32.731 -12.705 -29.898 1.00 92.38 110 GLY A CA 1
ATOM 902 C C . GLY A 1 110 ? 33.968 -13.608 -29.949 1.00 92.38 110 GLY A C 1
ATOM 903 O O . GLY A 1 110 ? 34.185 -14.287 -30.952 1.00 92.38 110 GLY A O 1
ATOM 904 N N . ARG A 1 111 ? 34.754 -13.674 -28.863 1.00 93.06 111 ARG A N 1
ATOM 905 C CA . ARG A 1 111 ? 35.902 -14.595 -28.757 1.00 93.06 111 ARG A CA 1
ATOM 906 C C . ARG A 1 111 ? 35.456 -16.055 -28.795 1.00 93.06 111 ARG A C 1
ATOM 908 O O . ARG A 1 111 ? 36.058 -16.837 -29.525 1.00 93.06 111 ARG A O 1
ATOM 915 N N . PHE A 1 112 ? 34.392 -16.406 -28.067 1.00 91.19 112 PHE A N 1
ATOM 916 C CA . PHE A 1 112 ? 33.837 -17.763 -28.091 1.00 91.19 112 PHE A CA 1
ATOM 917 C C . PHE A 1 112 ? 33.356 -18.161 -29.488 1.00 91.19 112 PHE A C 1
ATOM 919 O O . PHE A 1 112 ? 33.681 -19.252 -29.947 1.00 91.19 112 PHE A O 1
ATOM 926 N N . ILE A 1 113 ? 32.651 -17.266 -30.189 1.00 90.62 113 ILE A N 1
ATOM 927 C CA . ILE A 1 113 ? 32.170 -17.516 -31.555 1.00 90.62 113 ILE A CA 1
ATOM 928 C C . ILE A 1 113 ? 33.344 -17.702 -32.521 1.00 90.62 113 ILE A C 1
ATOM 930 O O . ILE A 1 113 ? 33.376 -18.685 -33.254 1.00 90.62 113 ILE A O 1
ATOM 934 N N . ARG A 1 114 ? 34.334 -16.800 -32.508 1.00 89.19 114 ARG A N 1
ATOM 935 C CA . ARG A 1 114 ? 35.493 -16.883 -33.411 1.00 89.19 114 ARG A CA 1
ATOM 936 C C . ARG A 1 114 ? 36.321 -18.146 -33.165 1.00 89.19 114 ARG A C 1
ATOM 938 O O . ARG A 1 114 ? 36.695 -18.811 -34.121 1.00 89.19 114 ARG A O 1
ATOM 945 N N . ASN A 1 115 ? 36.562 -18.504 -31.904 1.00 88.12 115 ASN A N 1
ATOM 946 C CA . ASN A 1 115 ? 37.258 -19.748 -31.575 1.00 88.12 115 ASN A CA 1
ATOM 947 C C . ASN A 1 115 ? 36.446 -20.981 -32.005 1.00 88.12 115 ASN A C 1
ATOM 949 O O . ASN A 1 115 ? 37.001 -21.931 -32.543 1.00 88.12 115 ASN A O 1
ATOM 953 N N . GLY A 1 116 ? 35.125 -20.956 -31.806 1.00 87.69 116 GLY A N 1
ATOM 954 C CA . GLY A 1 116 ? 34.229 -22.018 -32.258 1.00 87.69 116 GLY A CA 1
ATOM 955 C C . GLY A 1 116 ? 34.275 -22.226 -33.771 1.00 87.69 116 GLY A C 1
ATOM 956 O O . GLY A 1 116 ? 34.380 -23.363 -34.206 1.00 87.69 116 GLY A O 1
ATOM 957 N N . LEU A 1 117 ? 34.255 -21.147 -34.561 1.00 84.50 117 LEU A N 1
ATOM 958 C CA . LEU A 1 117 ? 34.334 -21.210 -36.026 1.00 84.50 117 LEU A CA 1
ATOM 959 C C . LEU A 1 117 ? 35.703 -21.691 -36.526 1.00 84.50 117 LEU A C 1
ATOM 961 O O . LEU A 1 117 ? 35.754 -22.521 -37.425 1.00 84.50 117 LEU A O 1
ATOM 965 N N . ASN A 1 118 ? 36.801 -21.238 -35.917 1.00 77.81 118 ASN A N 1
ATOM 966 C CA . ASN A 1 118 ? 38.148 -21.645 -36.332 1.00 77.81 118 ASN A CA 1
ATOM 967 C C . ASN A 1 118 ? 38.413 -23.144 -36.087 1.00 77.81 118 ASN A C 1
ATOM 969 O O . ASN A 1 118 ? 39.081 -23.792 -36.884 1.00 77.81 118 ASN A O 1
ATOM 973 N N . ASN A 1 119 ? 37.830 -23.728 -35.036 1.00 62.97 119 ASN A N 1
ATOM 974 C CA . ASN A 1 119 ? 37.973 -25.15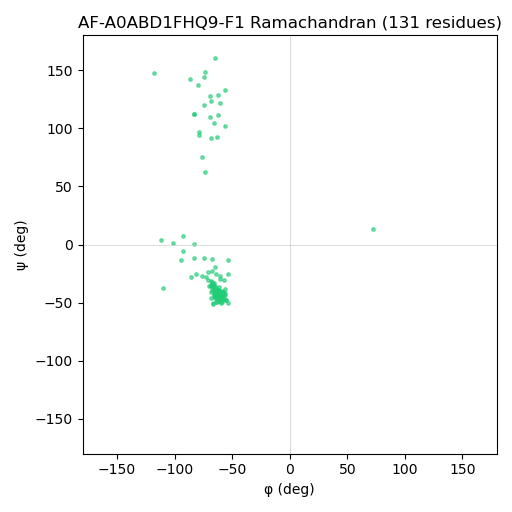9 -34.746 1.00 62.97 119 ASN A CA 1
ATOM 975 C C . ASN A 1 119 ? 37.150 -26.069 -35.683 1.00 62.97 119 ASN A C 1
ATOM 977 O O . ASN A 1 119 ? 37.360 -27.281 -35.674 1.00 62.97 119 ASN A O 1
ATOM 981 N N . TYR A 1 120 ? 36.220 -25.528 -36.485 1.00 58.69 120 TYR A N 1
ATOM 982 C CA . TYR A 1 120 ? 35.483 -26.318 -37.484 1.00 58.69 120 TYR A CA 1
ATOM 983 C C . TYR A 1 120 ? 36.325 -26.635 -38.727 1.00 58.69 120 TYR A C 1
ATOM 985 O O . TYR A 1 120 ? 36.091 -27.664 -39.354 1.00 58.69 120 TYR A O 1
ATOM 993 N N . GLU A 1 121 ? 37.310 -25.800 -39.070 1.00 57.91 121 GLU A N 1
ATOM 994 C CA . GLU A 1 121 ? 38.205 -26.055 -40.209 1.00 57.91 121 GLU A CA 1
ATOM 995 C C . GLU A 1 121 ? 39.344 -27.031 -39.856 1.00 57.91 121 GLU A C 1
ATOM 997 O O . GLU A 1 121 ? 39.828 -27.754 -40.725 1.00 57.91 121 GLU A O 1
ATOM 1002 N N . GLU A 1 122 ? 39.728 -27.127 -38.577 1.00 56.06 122 GLU A N 1
ATOM 1003 C CA . GLU A 1 122 ? 40.805 -28.016 -38.103 1.00 56.06 122 GLU A CA 1
ATOM 1004 C C . GLU A 1 122 ? 40.319 -29.384 -37.591 1.00 56.06 122 GLU A C 1
ATOM 1006 O O . GLU A 1 122 ? 41.118 -30.313 -37.431 1.00 56.06 122 GLU A O 1
ATOM 1011 N N . ALA A 1 123 ? 39.014 -29.558 -37.360 1.00 56.50 123 ALA A N 1
ATOM 1012 C CA . ALA A 1 123 ? 38.440 -30.828 -36.929 1.00 56.50 123 ALA A CA 1
ATOM 1013 C C . ALA A 1 123 ? 38.350 -31.832 -38.093 1.00 56.50 123 ALA A C 1
ATOM 1015 O O . ALA A 1 123 ? 37.272 -32.143 -38.602 1.00 56.50 123 ALA A O 1
ATOM 1016 N N . GLN A 1 124 ? 39.488 -32.410 -38.486 1.00 59.03 124 GLN A N 1
ATOM 1017 C CA . GLN A 1 124 ? 39.471 -33.695 -39.184 1.00 59.03 124 GLN A CA 1
ATOM 1018 C C . GLN A 1 124 ? 38.738 -34.719 -38.298 1.00 59.03 124 GLN A C 1
ATOM 1020 O O . GLN A 1 124 ? 39.033 -34.806 -37.099 1.00 59.03 124 GLN A O 1
ATOM 1025 N N . PRO A 1 125 ? 37.798 -35.519 -38.836 1.00 56.22 125 PRO A N 1
ATOM 1026 C CA . PRO A 1 125 ? 37.123 -36.533 -38.042 1.00 56.22 125 PRO A CA 1
ATOM 1027 C C . PRO A 1 125 ? 38.164 -37.547 -37.559 1.00 56.22 125 PRO A C 1
ATOM 1029 O O . PRO A 1 125 ? 38.732 -38.303 -38.348 1.00 56.22 125 PRO A O 1
ATOM 1032 N N . LEU A 1 126 ? 38.425 -37.567 -36.248 1.00 60.69 126 LEU A N 1
ATOM 1033 C CA . LEU A 1 126 ? 39.245 -38.591 -35.605 1.00 60.69 126 LEU A CA 1
ATOM 1034 C C . LEU A 1 126 ? 38.541 -39.937 -35.774 1.00 60.69 126 LEU A C 1
ATOM 1036 O O . LEU A 1 126 ? 37.705 -40.334 -34.965 1.00 60.69 126 LEU A O 1
ATOM 1040 N N . ASN A 1 127 ? 38.897 -40.644 -36.843 1.00 61.19 127 ASN A N 1
ATOM 1041 C CA . ASN A 1 127 ? 38.419 -41.978 -37.174 1.00 61.19 127 ASN A CA 1
ATOM 1042 C C . ASN A 1 127 ? 39.084 -43.001 -36.234 1.00 61.19 127 ASN A C 1
ATOM 1044 O O . ASN A 1 127 ? 39.877 -43.850 -36.642 1.00 61.19 127 ASN A O 1
ATOM 1048 N N . LYS A 1 128 ? 38.829 -42.881 -34.926 1.00 64.00 128 LYS A N 1
ATOM 1049 C CA . LYS A 1 128 ? 39.274 -43.861 -33.938 1.00 64.00 128 LYS A CA 1
ATOM 1050 C C . LYS A 1 128 ? 38.317 -45.043 -34.014 1.00 64.00 128 LYS A C 1
ATOM 1052 O O . LYS A 1 128 ? 37.270 -45.042 -33.376 1.00 64.00 128 LYS A O 1
ATOM 1057 N N . LYS A 1 129 ? 38.682 -46.059 -34.803 1.00 60.50 129 LYS A N 1
ATOM 1058 C CA . LYS A 1 129 ? 38.065 -47.388 -34.715 1.00 60.50 129 LYS A CA 1
ATOM 1059 C C . LYS A 1 129 ? 38.233 -47.879 -33.277 1.00 60.50 129 LYS A C 1
ATOM 1061 O O . LYS A 1 129 ? 39.327 -48.281 -32.885 1.00 60.50 129 LYS A O 1
ATOM 1066 N N . ILE A 1 130 ? 37.166 -47.796 -32.490 1.00 64.25 130 ILE A N 1
ATOM 1067 C CA . ILE A 1 130 ? 37.112 -48.357 -31.143 1.00 64.25 130 ILE A CA 1
ATOM 1068 C C . ILE A 1 130 ? 37.200 -49.875 -31.316 1.00 64.25 130 ILE A C 1
ATOM 1070 O O . ILE A 1 130 ? 36.257 -50.506 -31.790 1.00 64.25 130 ILE A O 1
ATOM 1074 N N . LYS A 1 131 ? 38.362 -50.459 -31.012 1.00 56.53 131 LYS A N 1
ATOM 1075 C CA . LYS A 1 131 ? 38.485 -51.908 -30.852 1.00 56.53 131 LYS A CA 1
ATOM 1076 C C . LYS A 1 131 ? 38.052 -52.239 -29.431 1.00 56.53 131 LYS A C 1
ATOM 1078 O O . LYS A 1 131 ? 38.725 -51.842 -28.485 1.00 56.53 131 LYS A O 1
ATOM 1083 N N . PHE A 1 132 ? 36.931 -52.936 -29.307 1.00 53.62 132 PHE A N 1
ATOM 1084 C CA . PHE A 1 132 ? 36.558 -53.599 -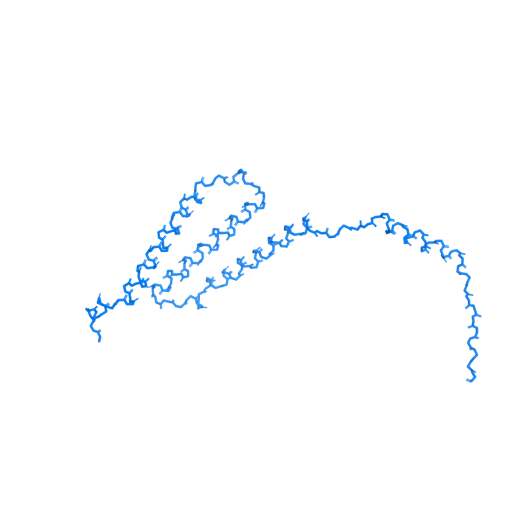28.068 1.00 53.62 132 PHE A CA 1
ATOM 1085 C C . PHE A 1 132 ? 37.447 -54.838 -27.921 1.00 53.62 132 PHE A C 1
ATOM 1087 O O . PHE A 1 132 ? 37.470 -55.683 -28.818 1.00 53.62 132 PHE A O 1
ATOM 1094 N N . SER A 1 133 ? 38.223 -54.876 -26.838 1.00 58.31 133 SER A N 1
ATOM 1095 C CA . SER A 1 133 ? 38.908 -56.068 -26.335 1.00 58.31 133 SER A CA 1
ATOM 1096 C C . SER A 1 133 ? 38.227 -56.531 -25.062 1.00 58.31 133 SER A C 1
ATOM 1098 O O . SER A 1 133 ? 37.622 -55.671 -24.383 1.00 58.31 133 SER A O 1
#

Secondary structure (DSSP, 8-state):
--HHHHHT-HHHHHHHHHHHHHHHHHHHHHHHHHT--GGGS-HHHHHHHHHHHHHHHHHHHHHHHHHTT--GGGSTHHHHHHHHHHHHHHHHHHHHHHHTPPPP-HHHHHHHHHHHHHHHHH-----------

Organism: Hypothenemus hampei (NCBI:txid57062)

Mean predicted aligned error: 11.1 Å

Sequence (133 aa):
MELKELEDDKAIKEKLQNVRDSVRKIENILDIAKKVDTSKLSVKDKIDFDLFLAYALNSLFWMYMRTKGQDPNNHDVKDQLQRIKDYMVKAKQAHDRKTIRPTLDKPAAGRFIRNGLNNYEEAQPLNKKIKFS

Solvent-accessible surface area (backbone atoms only — not comparable to full-atom values): 7980 Å² total; per-residue (Å²): 135,58,75,70,66,58,72,70,35,63,71,56,52,51,52,54,49,53,50,53,55,50,49,54,53,51,51,55,53,49,58,52,58,74,68,57,66,67,84,80,46,52,76,66,55,43,53,53,50,53,52,48,51,55,50,50,54,52,51,52,50,43,51,51,33,49,77,71,73,44,67,45,86,85,37,72,62,48,59,51,53,51,51,49,52,55,49,52,53,49,53,49,51,60,50,42,64,75,73,68,59,85,76,78,60,60,69,60,53,50,50,53,51,53,53,56,58,58,51,63,80,69,58,68,82,81,82,72,78,81,77,86,128

Foldseek 3Di:
DDVVVVVPDPVNVVVVVVVVVVVVVLVVVVVVLVPDPLVPDDPLVNLVSVLVVQLSVLVVVCVVCVVVVHHCVPPCSVVSNVVSVVSVVVSVVVVCVVPVDDDDPPVVVVVVVVVVVVVVVVDDPPPPPDDDD